Protein AF-A0A645D9B8-F1 (afdb_monomer_lite)

Structure (mmCIF, N/CA/C/O backbone):
data_AF-A0A645D9B8-F1
#
_entry.id   AF-A0A645D9B8-F1
#
loop_
_atom_site.group_PDB
_atom_site.id
_atom_site.type_symbol
_atom_site.label_atom_id
_atom_site.label_alt_id
_atom_site.label_comp_id
_atom_site.label_asym_id
_atom_site.label_entity_id
_atom_site.label_seq_id
_atom_site.pdbx_PDB_ins_code
_atom_site.Cartn_x
_atom_site.Cartn_y
_atom_site.Cartn_z
_atom_site.occupancy
_atom_site.B_iso_or_equiv
_atom_site.auth_seq_id
_atom_site.auth_comp_id
_atom_site.auth_asym_id
_atom_site.auth_atom_id
_atom_site.pdbx_PDB_model_num
ATOM 1 N N . MET A 1 1 ? -20.356 1.644 -2.525 1.00 54.97 1 MET A N 1
ATOM 2 C CA . MET A 1 1 ? -19.380 2.252 -1.591 1.00 54.97 1 MET A CA 1
ATOM 3 C C . MET A 1 1 ? -20.000 3.348 -0.722 1.00 54.97 1 MET A C 1
ATOM 5 O O . MET A 1 1 ? -19.979 3.196 0.490 1.00 54.97 1 MET A O 1
ATOM 9 N N . VAL A 1 2 ? -20.632 4.384 -1.300 1.00 62.00 2 VAL A N 1
ATOM 10 C CA . VAL A 1 2 ? -21.247 5.505 -0.543 1.00 62.00 2 VAL A CA 1
ATOM 11 C C . VAL A 1 2 ? -22.274 5.040 0.502 1.00 62.00 2 VAL A C 1
ATOM 13 O O . VAL A 1 2 ? -22.248 5.501 1.636 1.00 62.00 2 VAL A O 1
ATOM 16 N N . THR A 1 3 ? -23.130 4.073 0.164 1.00 77.12 3 THR A N 1
ATOM 17 C CA . THR A 1 3 ? -24.182 3.588 1.074 1.00 77.12 3 THR A CA 1
ATOM 18 C C . THR A 1 3 ? -23.634 2.905 2.330 1.00 77.12 3 THR A C 1
ATOM 20 O O . THR A 1 3 ? -24.161 3.116 3.416 1.00 77.12 3 THR A O 1
ATOM 23 N N . LEU A 1 4 ? -22.565 2.111 2.206 1.00 80.31 4 LEU A N 1
ATOM 24 C CA . LEU A 1 4 ? -21.996 1.382 3.342 1.00 80.31 4 LEU A CA 1
ATOM 25 C C . LEU A 1 4 ? -21.261 2.327 4.298 1.00 80.31 4 LEU A C 1
ATOM 27 O O . LEU A 1 4 ? -21.441 2.229 5.506 1.00 80.31 4 LEU A O 1
ATOM 31 N N . GLU A 1 5 ? -20.500 3.279 3.757 1.00 84.12 5 GLU A N 1
ATOM 32 C CA . GLU A 1 5 ? -19.835 4.319 4.548 1.00 84.12 5 GLU A CA 1
ATOM 33 C C . GLU A 1 5 ? -20.861 5.146 5.343 1.00 84.12 5 GLU A C 1
ATOM 35 O O . GLU A 1 5 ? -20.668 5.396 6.532 1.00 84.12 5 GLU A O 1
ATOM 40 N N . LEU A 1 6 ? -21.990 5.521 4.724 1.00 85.38 6 LEU A N 1
ATOM 41 C CA . LEU A 1 6 ? -23.074 6.240 5.404 1.00 85.38 6 LEU A CA 1
ATOM 42 C C . LEU A 1 6 ? -23.669 5.426 6.560 1.00 85.38 6 LEU A C 1
ATOM 44 O O . LEU A 1 6 ? -23.845 5.962 7.650 1.00 85.38 6 LEU A O 1
ATOM 48 N N . VAL A 1 7 ? -23.934 4.134 6.346 1.00 86.56 7 VAL A N 1
ATOM 49 C CA . VAL A 1 7 ? -24.495 3.246 7.378 1.00 86.56 7 VAL A CA 1
ATOM 50 C C . VAL A 1 7 ? -23.498 2.981 8.507 1.00 86.56 7 VAL A C 1
ATOM 52 O O . VAL A 1 7 ? -23.881 2.967 9.674 1.00 86.56 7 VAL A O 1
ATOM 55 N N . LEU A 1 8 ? -22.217 2.773 8.200 1.00 87.00 8 LEU A N 1
ATOM 56 C CA . LEU A 1 8 ? -21.195 2.577 9.231 1.00 87.00 8 LEU A CA 1
ATOM 57 C C . LEU A 1 8 ? -21.051 3.822 10.102 1.00 87.00 8 LEU A C 1
ATOM 59 O O . LEU A 1 8 ? -20.926 3.707 11.317 1.00 87.00 8 LEU A O 1
ATOM 63 N N . ASN A 1 9 ? -21.143 5.015 9.512 1.00 87.31 9 ASN A N 1
ATOM 64 C CA . ASN A 1 9 ? -21.010 6.265 10.250 1.00 87.31 9 ASN A CA 1
ATOM 65 C C . ASN A 1 9 ? -22.077 6.488 11.331 1.00 87.31 9 ASN A C 1
ATOM 67 O O . ASN A 1 9 ? -21.809 7.252 12.259 1.00 87.31 9 ASN A O 1
ATOM 71 N N . THR A 1 10 ? -23.226 5.805 11.267 1.00 88.69 10 THR A N 1
ATOM 72 C CA . THR A 1 10 ? -24.280 5.889 12.292 1.00 88.69 10 THR A CA 1
ATOM 73 C C . THR A 1 10 ? -24.116 4.885 13.435 1.00 88.69 10 THR A C 1
ATOM 75 O O . THR A 1 10 ? -24.905 4.914 14.377 1.00 88.69 10 THR A O 1
ATOM 78 N N . LYS A 1 11 ? -23.149 3.962 13.360 1.00 88.81 11 LYS A N 1
ATOM 79 C CA . LYS A 1 11 ? -22.948 2.910 14.366 1.00 88.81 11 LYS A CA 1
ATOM 80 C C . LYS A 1 11 ? -21.893 3.316 15.395 1.00 88.81 11 LYS A C 1
ATOM 82 O O . LYS A 1 11 ? -20.887 3.940 15.064 1.00 88.81 11 LYS A O 1
ATOM 87 N N . ALA A 1 12 ? -22.107 2.924 16.649 1.00 88.44 12 ALA A N 1
ATOM 88 C CA . ALA A 1 12 ? -21.066 2.983 17.670 1.00 88.44 12 ALA A CA 1
ATOM 89 C C . ALA A 1 12 ? -20.022 1.882 17.421 1.00 88.44 12 ALA A C 1
ATOM 91 O O . ALA A 1 12 ? -20.379 0.791 16.977 1.00 88.44 12 ALA A O 1
ATOM 92 N N . GLY A 1 13 ? -18.745 2.169 17.692 1.00 86.69 13 GLY A N 1
ATOM 93 C CA . GLY A 1 13 ? -17.647 1.218 17.460 1.00 86.69 13 GLY A CA 1
ATOM 94 C C . GLY A 1 13 ? -17.485 0.815 15.992 1.00 86.69 13 GLY A C 1
ATOM 95 O O . GLY A 1 13 ? -17.011 -0.280 15.697 1.00 86.69 13 GLY A O 1
ATOM 96 N N . LYS A 1 14 ? -17.917 1.680 15.069 1.00 92.81 14 LYS A N 1
ATOM 97 C CA . LYS A 1 14 ? -17.963 1.422 13.627 1.00 92.81 14 LYS A CA 1
ATOM 98 C C . LYS A 1 14 ? -16.622 1.008 13.037 1.00 92.81 14 LYS A C 1
ATOM 100 O O . LYS A 1 14 ? -16.627 0.270 12.060 1.00 92.81 14 LYS A O 1
ATOM 105 N N . GLU A 1 15 ? -15.514 1.440 13.625 1.00 91.19 15 GLU A N 1
ATOM 106 C CA . GLU A 1 15 ? -14.134 1.126 13.249 1.00 91.19 15 GLU A CA 1
ATOM 107 C C . GLU A 1 15 ? -13.799 -0.366 13.419 1.00 91.19 15 GLU A C 1
ATOM 109 O O . GLU A 1 15 ? -12.941 -0.879 12.713 1.00 91.19 15 GLU A O 1
ATOM 114 N N . TYR A 1 16 ? -14.506 -1.073 14.305 1.00 91.44 16 TYR A N 1
ATOM 115 C CA . TYR A 1 16 ? -14.300 -2.497 14.584 1.00 91.44 16 TYR A CA 1
ATOM 116 C C . TYR A 1 16 ? -15.285 -3.412 13.852 1.00 91.44 16 TYR A C 1
ATOM 118 O O . TYR A 1 16 ? -15.270 -4.622 14.061 1.00 91.44 16 TYR A O 1
ATOM 126 N N . THR A 1 17 ? -16.163 -2.863 13.008 1.00 91.88 17 THR A N 1
ATOM 127 C CA . THR A 1 17 ? -17.249 -3.637 12.387 1.00 91.88 17 THR A CA 1
ATOM 128 C C . THR A 1 17 ? -16.714 -4.799 11.557 1.00 91.88 17 THR A C 1
ATOM 130 O O . THR A 1 17 ? -17.215 -5.913 11.688 1.00 91.88 17 THR A O 1
ATOM 133 N N . LEU A 1 18 ? -15.706 -4.549 10.718 1.00 90.06 18 LEU A N 1
ATOM 134 C CA . LEU A 1 18 ? -15.107 -5.586 9.884 1.00 90.06 18 LEU A CA 1
ATOM 135 C C . LEU A 1 18 ? -14.348 -6.604 10.731 1.00 90.06 18 LEU A C 1
ATOM 137 O O . LEU A 1 18 ? -14.561 -7.793 10.546 1.00 90.06 18 LEU A O 1
ATOM 141 N N . LEU A 1 19 ? -13.531 -6.155 11.691 1.00 88.69 19 LEU A N 1
ATOM 142 C CA . LEU A 1 19 ? -12.806 -7.065 12.579 1.00 88.69 19 LEU A CA 1
ATOM 143 C C . LEU A 1 19 ? -13.772 -8.018 13.291 1.00 88.69 19 LEU A C 1
ATOM 145 O O . LEU A 1 19 ? -13.616 -9.225 13.179 1.00 88.69 19 LEU A O 1
ATOM 149 N N . ASN A 1 20 ? -14.814 -7.478 13.927 1.00 89.19 20 ASN A N 1
ATOM 150 C CA . ASN A 1 20 ? -15.814 -8.278 14.633 1.00 89.19 20 ASN A CA 1
ATOM 151 C C . ASN A 1 20 ? -16.533 -9.261 13.704 1.00 89.19 20 ASN A C 1
ATOM 153 O O . ASN A 1 20 ? -16.860 -10.361 14.128 1.00 89.19 20 ASN A O 1
ATOM 157 N N . TYR A 1 21 ? -16.793 -8.869 12.452 1.00 88.69 21 TYR A N 1
ATOM 158 C CA . TYR A 1 21 ? -17.393 -9.760 11.463 1.00 88.69 21 TYR A CA 1
ATOM 159 C C . TYR A 1 21 ? -16.452 -10.913 11.090 1.00 88.69 21 TYR A C 1
ATOM 161 O O . TYR A 1 21 ? -16.900 -12.054 11.031 1.00 88.69 21 TYR A O 1
ATOM 169 N N . LEU A 1 22 ? -15.171 -10.617 10.851 1.00 85.06 22 LEU A N 1
ATOM 170 C CA . LEU A 1 22 ? -14.159 -11.600 10.451 1.00 85.06 22 LEU A CA 1
ATOM 171 C C . LEU A 1 22 ? -13.797 -12.572 11.581 1.00 85.06 22 LEU A C 1
ATOM 173 O O . LEU A 1 22 ? -13.440 -13.712 11.306 1.00 85.06 22 LEU A O 1
ATOM 177 N N . THR A 1 23 ? -13.890 -12.134 12.838 1.00 83.50 23 THR A N 1
ATOM 178 C CA . THR A 1 23 ? -13.573 -12.953 14.018 1.00 83.50 23 THR A CA 1
ATOM 179 C C . THR A 1 23 ? -14.794 -13.624 14.648 1.00 83.50 23 THR A C 1
ATOM 181 O O . THR A 1 23 ? -14.658 -14.249 15.693 1.00 83.50 23 THR A O 1
ATOM 184 N N . ASP A 1 24 ? -15.993 -13.450 14.088 1.00 87.19 24 ASP A N 1
ATOM 185 C CA . ASP A 1 24 ? -17.186 -14.167 14.549 1.00 87.19 24 ASP A CA 1
ATOM 186 C C . ASP A 1 24 ? -17.078 -15.638 14.126 1.00 87.19 24 ASP A C 1
ATOM 188 O O . ASP A 1 24 ? -16.884 -15.930 12.943 1.00 87.19 24 ASP A O 1
ATOM 192 N N . ASP A 1 25 ? -17.249 -16.556 15.080 1.00 82.06 25 ASP A N 1
ATOM 193 C CA . ASP A 1 25 ? -17.180 -18.008 14.867 1.00 82.06 25 ASP A CA 1
ATOM 194 C C . ASP A 1 25 ? -18.075 -18.494 13.713 1.00 82.06 25 ASP A C 1
ATOM 196 O O . ASP A 1 25 ? -17.794 -19.510 13.091 1.00 82.06 25 ASP A O 1
ATOM 200 N N . LYS A 1 26 ? -19.157 -17.774 13.388 1.00 83.62 26 LYS A N 1
ATOM 201 C CA . LYS A 1 26 ? -20.062 -18.135 12.280 1.00 83.62 26 LYS A CA 1
ATOM 202 C C . LYS A 1 26 ? -19.527 -17.780 10.895 1.00 83.62 26 LYS A C 1
ATOM 204 O O . LYS A 1 26 ? -20.046 -18.289 9.905 1.00 83.62 26 LYS A O 1
ATOM 209 N N . ASN A 1 27 ? -18.567 -16.863 10.820 1.00 79.94 27 ASN A N 1
ATOM 210 C CA . ASN A 1 27 ? -18.009 -16.360 9.564 1.00 79.94 27 ASN A CA 1
ATOM 211 C C . ASN A 1 27 ? -16.564 -16.820 9.356 1.00 79.94 27 ASN A C 1
ATOM 213 O O . ASN A 1 27 ? -16.091 -16.808 8.219 1.00 79.94 27 ASN A O 1
ATOM 217 N N . ILE A 1 28 ? -15.871 -17.206 10.433 1.00 76.12 28 ILE A N 1
ATOM 218 C CA . ILE A 1 28 ? -14.454 -17.571 10.396 1.00 76.12 28 ILE A CA 1
ATOM 219 C C . ILE A 1 28 ? -14.184 -18.783 9.499 1.00 76.12 28 ILE A C 1
ATOM 221 O O . ILE A 1 28 ? -13.152 -18.815 8.832 1.00 76.12 28 ILE A O 1
ATOM 225 N N . ASP A 1 29 ? -15.146 -19.707 9.396 1.00 76.69 29 ASP A N 1
ATOM 226 C CA . ASP A 1 29 ? -15.058 -20.901 8.549 1.00 76.69 29 ASP A CA 1
ATOM 227 C C . ASP A 1 29 ? -14.749 -20.538 7.088 1.00 76.69 29 ASP A C 1
ATOM 229 O O . ASP A 1 29 ? -13.863 -21.132 6.484 1.00 76.69 29 ASP A O 1
ATOM 233 N N . VAL A 1 30 ? -15.387 -19.492 6.545 1.00 78.31 30 VAL A N 1
ATOM 234 C CA . VAL A 1 30 ? -15.161 -19.050 5.156 1.00 78.31 30 VAL A CA 1
ATOM 235 C C . VAL A 1 30 ? -13.758 -18.476 4.966 1.00 78.31 30 VAL A C 1
ATOM 237 O O . VAL A 1 30 ? -13.136 -18.697 3.934 1.00 78.31 30 VAL A O 1
ATOM 240 N N . PHE A 1 31 ? -13.246 -17.722 5.941 1.00 77.38 31 PHE A N 1
ATOM 241 C CA . PHE A 1 31 ? -11.923 -17.100 5.823 1.00 77.38 31 PHE A CA 1
ATOM 242 C C . PHE A 1 31 ? -10.789 -18.088 6.081 1.00 77.38 31 PHE A C 1
ATOM 244 O O . PHE A 1 31 ? -9.705 -17.904 5.540 1.00 77.38 31 PHE A O 1
ATOM 251 N N . SER A 1 32 ? -11.050 -19.151 6.844 1.00 81.25 32 SER A N 1
ATOM 252 C CA . SER A 1 32 ? -10.079 -20.219 7.087 1.00 81.25 32 SER A CA 1
ATOM 253 C C . SER A 1 32 ? -9.723 -21.038 5.839 1.00 81.25 32 SER A C 1
ATOM 255 O O . SER A 1 32 ? -8.724 -21.750 5.855 1.00 81.25 32 SER A O 1
ATOM 257 N N . GLU A 1 33 ? -10.494 -20.912 4.751 1.00 85.88 33 GLU A N 1
ATOM 258 C CA . GLU A 1 33 ? -10.195 -21.543 3.457 1.00 85.88 33 GLU A CA 1
ATOM 259 C C . GLU A 1 33 ? -9.133 -20.792 2.633 1.00 85.88 33 GLU A C 1
ATOM 261 O O . GLU A 1 33 ? -8.674 -21.315 1.618 1.00 85.88 33 GLU A O 1
ATOM 266 N N . TYR A 1 34 ? -8.759 -19.569 3.026 1.00 87.38 34 TYR A N 1
ATOM 267 C CA . TYR A 1 34 ? -7.831 -18.723 2.274 1.00 87.38 34 TYR A CA 1
ATOM 268 C C . TYR A 1 34 ? -6.511 -18.546 3.022 1.00 87.38 34 TYR A C 1
ATOM 270 O O . TYR A 1 34 ? -6.497 -18.128 4.177 1.00 87.38 34 TYR A O 1
ATOM 278 N N . ASP A 1 35 ? -5.396 -18.744 2.319 1.00 84.44 35 ASP A N 1
ATOM 279 C CA . ASP A 1 35 ? -4.059 -18.461 2.859 1.00 84.44 35 ASP A CA 1
ATOM 280 C C . ASP A 1 35 ? -3.778 -16.951 2.941 1.00 84.44 35 ASP A C 1
ATOM 282 O O . ASP A 1 35 ? -3.058 -16.476 3.819 1.00 84.44 35 ASP A O 1
ATOM 286 N N . LEU A 1 36 ? -4.362 -16.175 2.018 1.00 86.75 36 LEU A N 1
ATOM 287 C CA . LEU A 1 36 ? -4.146 -14.737 1.902 1.00 86.75 36 LEU A CA 1
ATOM 288 C C . LEU A 1 36 ? -5.436 -14.009 1.516 1.00 86.75 36 LEU A C 1
ATOM 290 O O . LEU A 1 36 ? -6.107 -14.362 0.546 1.00 86.75 36 LEU A O 1
ATOM 294 N N . VAL A 1 37 ? -5.725 -12.916 2.224 1.00 87.81 37 VAL A N 1
ATOM 295 C CA . VAL A 1 37 ? -6.798 -11.975 1.884 1.00 87.81 37 VAL A CA 1
ATOM 296 C C . VAL A 1 37 ? -6.185 -10.608 1.596 1.00 87.81 37 VAL A C 1
ATOM 298 O O . VAL A 1 37 ? -5.565 -10.000 2.466 1.00 87.81 37 VAL A O 1
ATOM 301 N N . LEU A 1 38 ? -6.372 -10.110 0.371 1.00 90.50 38 LEU A N 1
ATOM 302 C CA . LEU A 1 38 ? -5.874 -8.804 -0.058 1.00 90.50 38 LEU A CA 1
ATOM 303 C C . LEU A 1 38 ? -7.011 -7.780 -0.111 1.00 90.50 38 LEU A C 1
ATOM 305 O O . LEU A 1 38 ? -8.025 -7.997 -0.775 1.00 90.50 38 LEU A O 1
ATOM 309 N N . PHE A 1 39 ? -6.800 -6.625 0.518 1.00 92.25 39 PHE A N 1
ATOM 310 C CA . PHE A 1 39 ? -7.687 -5.473 0.394 1.00 92.25 39 PHE A CA 1
ATOM 311 C C . PHE A 1 39 ? -7.018 -4.370 -0.431 1.00 92.25 39 PHE A C 1
ATOM 313 O O . PHE A 1 39 ? -6.029 -3.781 0.003 1.00 92.25 39 PHE A O 1
ATOM 320 N N . ASP A 1 40 ? -7.582 -4.061 -1.602 1.00 92.12 40 ASP A N 1
ATOM 321 C CA . ASP A 1 40 ? -7.208 -2.878 -2.383 1.00 92.12 40 ASP A CA 1
ATOM 322 C C . ASP A 1 40 ? -8.032 -1.670 -1.921 1.00 92.12 40 ASP A C 1
ATOM 324 O O . ASP A 1 40 ? -9.267 -1.684 -1.952 1.00 92.12 40 ASP A O 1
ATOM 328 N N . LEU A 1 41 ? -7.345 -0.634 -1.442 1.00 90.19 41 LEU A N 1
ATOM 329 C CA . LEU A 1 41 ? -7.965 0.525 -0.811 1.00 90.19 41 LEU A CA 1
ATOM 330 C C . LEU A 1 41 ? -7.860 1.760 -1.695 1.00 90.19 41 LEU A C 1
ATOM 332 O O . LEU A 1 41 ? -6.801 2.121 -2.208 1.00 90.19 41 LEU A O 1
ATOM 336 N N . ASN A 1 42 ? -8.965 2.498 -1.784 1.00 86.56 42 ASN A N 1
ATOM 337 C CA . ASN A 1 42 ? -8.948 3.822 -2.387 1.00 86.56 42 ASN A CA 1
ATOM 338 C C . ASN A 1 42 ? -8.100 4.792 -1.532 1.00 86.56 42 ASN A C 1
ATOM 340 O O . ASN A 1 42 ? -8.008 4.626 -0.314 1.00 86.56 42 ASN A O 1
ATOM 344 N N . PRO A 1 43 ? -7.525 5.857 -2.121 1.00 81.81 43 PRO A N 1
ATOM 345 C CA . PRO A 1 43 ? -6.619 6.774 -1.424 1.00 81.81 43 PRO A CA 1
ATOM 346 C C . PRO A 1 43 ? -7.378 7.775 -0.533 1.00 81.81 43 PRO A C 1
ATOM 348 O O . PRO A 1 43 ? -7.352 8.985 -0.759 1.00 81.81 43 PRO A O 1
ATOM 351 N N . ALA A 1 44 ? -8.089 7.273 0.473 1.00 82.81 44 ALA A N 1
ATOM 352 C CA . ALA A 1 44 ? -8.829 8.060 1.450 1.00 82.81 44 ALA A CA 1
ATOM 353 C C . ALA A 1 44 ? -8.619 7.511 2.864 1.00 82.81 44 ALA A C 1
ATOM 355 O O . ALA A 1 44 ? -8.342 6.330 3.057 1.00 82.81 44 ALA A O 1
ATOM 356 N N . ILE A 1 45 ? -8.800 8.368 3.864 1.00 81.31 45 ILE A N 1
ATOM 357 C CA . ILE A 1 45 ? -8.941 7.932 5.253 1.00 81.31 45 ILE A CA 1
ATOM 358 C C . ILE A 1 45 ? -10.427 8.037 5.587 1.00 81.31 45 ILE A C 1
ATOM 360 O O . ILE A 1 45 ? -10.942 9.121 5.851 1.00 81.31 45 ILE A O 1
ATOM 364 N N . SER A 1 46 ? -11.118 6.907 5.469 1.00 88.00 46 SER A N 1
ATOM 365 C CA . SER A 1 46 ? -12.550 6.740 5.729 1.00 88.00 46 SER A CA 1
ATOM 366 C C . SER A 1 46 ? -12.772 5.742 6.865 1.00 88.00 46 S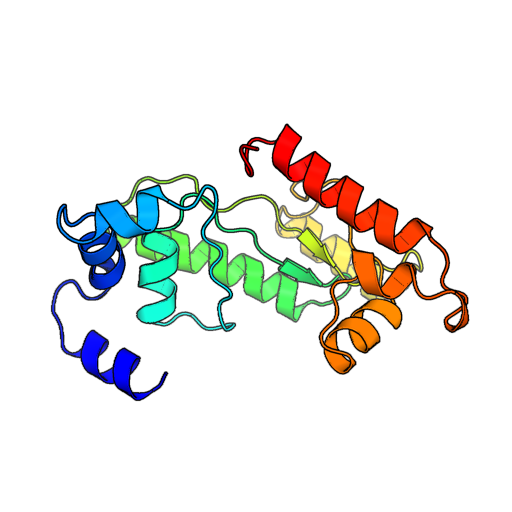ER A C 1
ATOM 368 O O . SER A 1 46 ? -11.833 5.066 7.302 1.00 88.00 46 SER A O 1
ATOM 370 N N . VAL A 1 47 ? -14.014 5.615 7.340 1.00 89.38 47 VAL A N 1
ATOM 371 C CA . VAL A 1 47 ? -14.357 4.571 8.315 1.00 89.38 47 VAL A CA 1
ATOM 372 C C . VAL A 1 47 ? -14.145 3.191 7.699 1.00 89.38 47 VAL A C 1
ATOM 374 O O . VAL A 1 47 ? -13.608 2.317 8.376 1.00 89.38 47 VAL A O 1
ATOM 377 N N . LEU A 1 48 ? -14.488 2.995 6.421 1.00 89.62 48 LEU A N 1
ATOM 378 C CA . LEU A 1 48 ? -14.213 1.739 5.718 1.00 89.62 48 LEU A CA 1
ATOM 379 C C . LEU A 1 48 ? -12.722 1.395 5.684 1.00 89.62 48 LEU A C 1
ATOM 381 O O . LEU A 1 48 ? -12.349 0.289 6.065 1.00 89.62 48 LEU A O 1
ATOM 385 N N . ASN A 1 49 ? -11.860 2.340 5.309 1.00 91.31 49 ASN A N 1
ATOM 386 C CA . ASN A 1 49 ? -10.423 2.065 5.244 1.00 91.31 49 ASN A CA 1
ATOM 387 C C . ASN A 1 49 ? -9.845 1.846 6.645 1.00 91.31 49 ASN A C 1
ATOM 389 O O . ASN A 1 49 ? -8.999 0.981 6.824 1.00 91.31 49 ASN A O 1
ATOM 393 N N . THR A 1 50 ? -10.363 2.553 7.655 1.00 91.81 50 THR A N 1
ATOM 394 C CA . THR A 1 50 ? -9.994 2.335 9.062 1.00 91.81 50 THR A CA 1
ATOM 395 C C . THR A 1 50 ? -10.353 0.926 9.532 1.00 91.81 50 THR A C 1
ATOM 397 O O . THR A 1 50 ? -9.532 0.283 10.177 1.00 91.81 50 THR A O 1
ATOM 400 N N . ASN A 1 51 ? -11.538 0.421 9.166 1.00 92.75 51 ASN A N 1
ATOM 401 C CA . ASN A 1 51 ? -11.937 -0.961 9.450 1.00 92.75 51 ASN A CA 1
ATOM 402 C C . ASN A 1 51 ? -10.943 -1.965 8.860 1.00 92.75 51 ASN A C 1
ATOM 404 O O . ASN A 1 51 ? -10.539 -2.899 9.549 1.00 92.75 51 ASN A O 1
ATOM 408 N N . VAL A 1 52 ? -10.538 -1.750 7.604 1.00 93.44 52 VAL A N 1
ATOM 409 C CA . VAL A 1 52 ? -9.562 -2.612 6.929 1.00 93.44 52 VAL A CA 1
ATOM 410 C C . VAL A 1 52 ? -8.190 -2.522 7.598 1.00 93.44 52 VAL A C 1
ATOM 412 O O . VAL A 1 52 ? -7.605 -3.549 7.920 1.00 93.44 52 VAL A O 1
ATOM 415 N N . PHE A 1 53 ? -7.691 -1.319 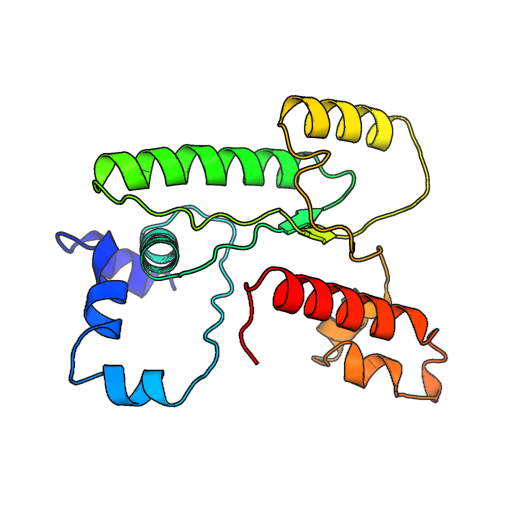7.893 1.00 93.00 53 PHE A N 1
ATOM 416 C CA . PHE A 1 53 ? -6.398 -1.163 8.568 1.00 93.00 53 PHE A CA 1
ATOM 417 C C . PHE A 1 53 ? -6.355 -1.890 9.919 1.00 93.00 53 PHE A C 1
ATOM 419 O O . PHE A 1 53 ? -5.368 -2.548 10.232 1.00 93.00 53 PHE A O 1
ATOM 426 N N . ILE A 1 54 ? -7.442 -1.831 10.693 1.00 92.12 54 ILE A N 1
ATOM 427 C CA . ILE A 1 54 ? -7.527 -2.491 12.000 1.00 92.12 54 ILE A CA 1
ATOM 428 C C . ILE A 1 54 ? -7.491 -4.020 11.870 1.00 92.12 54 ILE A C 1
ATOM 430 O O . ILE A 1 54 ? -6.848 -4.676 12.698 1.00 92.12 54 ILE A O 1
ATOM 434 N N . CYS A 1 55 ? -8.152 -4.602 10.862 1.00 90.12 55 CYS A N 1
ATOM 435 C CA . CYS A 1 55 ? -8.195 -6.057 10.704 1.00 90.12 55 CYS A CA 1
ATOM 436 C C . CYS A 1 55 ? -6.953 -6.646 10.024 1.00 90.12 55 CYS A C 1
ATOM 438 O O . CYS A 1 55 ? -6.595 -7.778 10.332 1.00 90.12 55 CYS A O 1
ATOM 440 N N . CYS A 1 56 ? -6.277 -5.904 9.144 1.00 91.12 56 CYS A N 1
ATOM 441 C CA . CYS A 1 56 ? -5.106 -6.413 8.431 1.00 91.12 56 CYS A CA 1
ATOM 442 C C . CYS A 1 56 ? -3.934 -6.721 9.371 1.00 91.12 56 CYS A C 1
ATOM 444 O O . CYS A 1 56 ? -3.682 -6.004 10.342 1.00 91.12 56 CYS A O 1
ATOM 446 N N . THR A 1 57 ? -3.187 -7.777 9.063 1.00 90.12 57 THR A N 1
ATOM 447 C CA . THR A 1 57 ? -1.892 -8.076 9.691 1.00 90.12 57 THR A CA 1
ATOM 448 C C . THR A 1 57 ? -0.796 -7.160 9.155 1.00 90.12 57 THR A C 1
ATOM 450 O O . THR A 1 57 ? 0.050 -6.692 9.913 1.00 90.12 57 THR A O 1
ATOM 453 N N . ASP A 1 58 ? -0.871 -6.857 7.859 1.00 91.38 58 ASP A N 1
ATOM 454 C CA . ASP A 1 58 ? 0.146 -6.144 7.105 1.00 91.38 58 ASP A CA 1
ATOM 455 C C . ASP A 1 58 ? -0.505 -5.079 6.219 1.00 91.38 58 ASP A C 1
A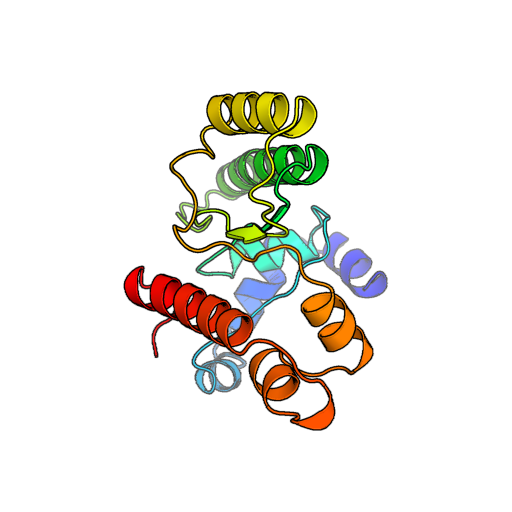TOM 457 O O . ASP A 1 58 ? -1.493 -5.318 5.523 1.00 91.38 58 ASP A O 1
ATOM 461 N N . ILE A 1 59 ? 0.066 -3.881 6.236 1.00 92.31 59 ILE A N 1
ATOM 462 C CA . ILE A 1 59 ? -0.304 -2.742 5.403 1.00 92.31 59 ILE A CA 1
ATOM 463 C C . ILE A 1 59 ? 0.933 -2.401 4.585 1.00 92.31 59 ILE A C 1
ATOM 465 O O . ILE A 1 59 ? 1.929 -1.935 5.138 1.00 92.31 59 ILE A O 1
ATOM 469 N N . ILE A 1 60 ? 0.866 -2.620 3.272 1.00 91.25 60 ILE A N 1
ATOM 470 C CA . ILE A 1 60 ? 1.973 -2.383 2.340 1.00 91.25 60 ILE A CA 1
ATOM 471 C C . ILE A 1 60 ? 1.743 -1.048 1.616 1.00 91.25 60 ILE A C 1
ATOM 473 O O . ILE A 1 60 ? 0.869 -0.955 0.750 1.00 91.25 60 ILE A O 1
ATOM 477 N N . PRO A 1 61 ? 2.494 0.017 1.941 1.00 92.12 61 PRO A N 1
ATOM 478 C CA . PRO A 1 61 ? 2.324 1.309 1.294 1.00 92.12 61 PRO A CA 1
ATOM 479 C C . PRO A 1 61 ? 2.971 1.324 -0.092 1.00 92.12 61 PRO A C 1
ATOM 481 O O . PRO A 1 61 ? 4.083 0.838 -0.283 1.00 92.12 61 PRO A O 1
ATOM 484 N N . ILE A 1 62 ? 2.320 1.970 -1.057 1.00 91.94 62 ILE A N 1
ATOM 485 C CA . ILE A 1 62 ? 2.854 2.131 -2.414 1.00 91.94 62 ILE A CA 1
ATOM 486 C C . ILE A 1 62 ? 3.315 3.575 -2.621 1.00 91.94 62 ILE A C 1
ATOM 488 O O . ILE A 1 62 ? 2.545 4.521 -2.433 1.00 91.94 62 ILE A O 1
ATOM 492 N N . VAL A 1 63 ? 4.568 3.762 -3.041 1.00 93.19 63 VAL A N 1
ATOM 493 C CA . VAL A 1 63 ? 5.149 5.087 -3.295 1.00 93.19 63 VAL A CA 1
ATOM 494 C C . VAL A 1 63 ? 5.705 5.157 -4.714 1.00 93.19 63 VAL A C 1
ATOM 496 O O . VAL A 1 63 ? 6.654 4.467 -5.071 1.00 93.19 63 VAL A O 1
ATOM 499 N N . ASN A 1 64 ? 5.158 6.064 -5.524 1.00 93.50 64 ASN A N 1
ATOM 500 C CA . ASN A 1 64 ? 5.682 6.316 -6.863 1.00 93.50 64 ASN A CA 1
ATOM 501 C C . ASN A 1 64 ? 7.012 7.087 -6.781 1.00 93.50 64 ASN A C 1
ATOM 503 O O . ASN A 1 64 ? 7.091 8.162 -6.172 1.00 93.50 64 ASN A O 1
ATOM 507 N N . TYR A 1 65 ? 8.034 6.580 -7.463 1.00 92.56 65 TYR A N 1
ATOM 508 C CA . TYR A 1 65 ? 9.332 7.227 -7.604 1.00 92.56 65 TYR A CA 1
ATOM 509 C C . TYR A 1 65 ? 9.194 8.600 -8.276 1.00 92.56 65 TYR A C 1
ATOM 511 O O . TYR A 1 65 ? 8.450 8.777 -9.245 1.00 92.56 65 TYR A O 1
ATOM 519 N N . GLY A 1 66 ? 9.882 9.610 -7.737 1.00 91.25 66 GLY A N 1
ATOM 520 C CA . GLY A 1 66 ? 9.829 10.974 -8.269 1.00 91.25 66 GLY A CA 1
ATOM 521 C C . GLY A 1 66 ? 8.477 11.684 -8.107 1.00 91.25 66 GLY A C 1
ATOM 522 O O . GLY A 1 66 ? 8.238 12.707 -8.758 1.00 91.25 66 GLY A O 1
ATOM 523 N N . CYS A 1 67 ? 7.572 11.161 -7.276 1.00 92.25 67 CYS A N 1
ATOM 524 C CA . CYS A 1 67 ? 6.253 11.734 -7.037 1.00 92.25 67 CYS A CA 1
ATOM 525 C C . CYS A 1 67 ? 6.111 12.217 -5.584 1.00 92.25 67 CYS A C 1
ATOM 527 O O . CYS A 1 67 ? 6.109 11.434 -4.635 1.00 92.25 67 CYS A O 1
ATOM 529 N N . TYR A 1 68 ? 5.983 13.534 -5.396 1.00 91.50 68 TYR A N 1
ATOM 530 C CA . TYR A 1 68 ? 5.848 14.134 -4.061 1.00 91.50 68 TYR A CA 1
ATOM 531 C C . TYR A 1 68 ? 4.497 13.854 -3.400 1.00 91.50 68 TYR A C 1
ATOM 533 O O . TYR A 1 68 ? 4.411 13.820 -2.171 1.00 91.50 68 TYR A O 1
ATOM 541 N N . SER A 1 69 ? 3.435 13.662 -4.185 1.00 91.06 69 SER A N 1
ATOM 542 C CA . SER A 1 69 ? 2.099 13.417 -3.638 1.00 91.06 69 SER A CA 1
ATOM 543 C C . SER A 1 69 ? 2.014 12.049 -2.968 1.00 91.06 69 SER A C 1
ATOM 545 O O . SER A 1 69 ? 1.523 11.971 -1.847 1.00 91.06 69 SER A O 1
ATOM 547 N N . THR A 1 70 ? 2.568 10.994 -3.574 1.00 92.38 70 THR A N 1
ATOM 548 C CA . THR A 1 70 ? 2.628 9.661 -2.947 1.00 92.38 70 THR A CA 1
ATOM 549 C C . THR A 1 70 ? 3.546 9.649 -1.729 1.00 92.38 70 THR A C 1
ATOM 551 O O . THR A 1 70 ? 3.235 9.016 -0.727 1.00 92.38 70 THR A O 1
ATOM 554 N N . LEU A 1 71 ? 4.632 10.428 -1.766 1.00 91.00 71 LEU A N 1
ATOM 555 C CA . LEU A 1 71 ? 5.519 10.619 -0.620 1.00 91.00 71 LEU A CA 1
ATOM 556 C C . LEU A 1 71 ? 4.800 11.288 0.564 1.00 91.00 71 LEU A C 1
ATOM 558 O O . LEU A 1 71 ? 4.944 10.891 1.722 1.00 91.00 71 LEU A O 1
ATOM 562 N N . THR A 1 72 ? 4.006 12.318 0.276 1.00 90.75 72 THR A N 1
ATOM 563 C CA . THR A 1 72 ? 3.188 13.014 1.275 1.00 90.75 72 THR A CA 1
ATOM 564 C C . THR A 1 72 ? 2.076 12.108 1.794 1.00 90.75 72 THR A C 1
ATOM 566 O O . THR A 1 72 ? 1.872 12.046 3.004 1.00 90.75 72 THR A O 1
ATOM 569 N N . GLY A 1 73 ? 1.425 11.358 0.901 1.00 91.12 73 GLY A N 1
ATOM 570 C CA . GLY A 1 73 ? 0.392 10.379 1.232 1.00 91.12 73 GLY A CA 1
ATOM 571 C C . GLY A 1 73 ? 0.888 9.306 2.197 1.00 91.12 73 GLY A C 1
ATOM 572 O O . GLY A 1 73 ? 0.227 9.057 3.198 1.00 91.12 73 GLY A O 1
ATOM 573 N N . TYR A 1 74 ? 2.086 8.757 1.976 1.00 91.50 74 TYR A N 1
ATOM 574 C CA . TYR A 1 74 ? 2.703 7.806 2.906 1.00 91.50 74 TYR A CA 1
ATOM 575 C C . TYR A 1 74 ? 2.884 8.393 4.315 1.00 91.50 74 TYR A C 1
ATOM 577 O O . TYR A 1 74 ? 2.485 7.782 5.301 1.00 91.50 74 TYR A O 1
ATOM 585 N N . ASN A 1 75 ? 3.419 9.612 4.431 1.00 90.69 75 ASN A N 1
ATOM 586 C CA . ASN A 1 75 ? 3.581 10.241 5.749 1.00 90.69 75 ASN A CA 1
ATOM 587 C C . ASN A 1 75 ? 2.243 10.527 6.429 1.00 90.69 75 ASN A C 1
ATOM 589 O O . ASN A 1 75 ? 2.136 10.412 7.648 1.00 90.69 75 ASN A O 1
ATOM 593 N N . LEU A 1 76 ? 1.241 10.930 5.645 1.00 91.50 76 LEU A N 1
ATOM 594 C CA . LEU A 1 76 ? -0.103 11.150 6.155 1.00 91.50 76 LEU A CA 1
ATOM 595 C C . LEU A 1 76 ? -0.701 9.840 6.675 1.00 91.50 76 LEU A C 1
ATOM 597 O O . LEU A 1 76 ? -1.229 9.839 7.780 1.00 91.50 76 LEU A O 1
ATOM 601 N N . LEU A 1 77 ? -0.548 8.733 5.941 1.00 91.69 77 LEU A N 1
ATOM 602 C CA . LEU A 1 77 ? -0.960 7.401 6.386 1.00 91.69 77 LEU A CA 1
ATOM 603 C C . LEU A 1 77 ? -0.295 7.038 7.718 1.00 91.69 77 LEU A C 1
ATOM 605 O O . LEU A 1 77 ? -1.001 6.769 8.685 1.00 91.69 77 LEU A O 1
ATOM 609 N N . VAL A 1 78 ? 1.040 7.092 7.793 1.00 91.75 78 VAL A N 1
ATOM 610 C CA . VAL A 1 78 ? 1.797 6.738 9.008 1.00 91.75 78 VAL A CA 1
ATOM 611 C C . VAL A 1 78 ? 1.339 7.574 10.201 1.00 91.75 78 VAL A C 1
ATOM 613 O O . VAL A 1 78 ? 1.057 7.033 11.270 1.00 91.75 78 VAL A O 1
ATOM 616 N N . LYS A 1 79 ? 1.218 8.893 10.021 1.00 92.75 79 LYS A N 1
ATOM 617 C CA . LYS A 1 79 ? 0.803 9.802 11.091 1.00 92.75 79 LYS A CA 1
ATOM 618 C C . LYS A 1 79 ? -0.641 9.548 11.518 1.00 92.75 79 LYS A C 1
ATOM 620 O O . LYS A 1 79 ? -0.894 9.292 12.691 1.00 92.75 79 LYS A O 1
ATOM 625 N N . THR A 1 80 ? -1.584 9.613 10.582 1.00 92.69 80 THR A N 1
ATOM 626 C CA . THR A 1 80 ? -3.012 9.520 10.898 1.00 92.69 80 THR A CA 1
ATOM 627 C C . THR A 1 80 ? -3.376 8.143 11.432 1.00 92.69 80 THR A C 1
ATOM 629 O O . THR A 1 80 ? -4.129 8.054 12.397 1.00 92.69 80 THR A O 1
ATOM 632 N N . TYR A 1 81 ? -2.812 7.070 10.876 1.00 93.00 81 TYR A N 1
ATOM 633 C CA . TYR A 1 81 ? -3.064 5.736 11.402 1.00 93.00 81 TYR A CA 1
ATOM 634 C C . TYR A 1 81 ? -2.413 5.521 12.775 1.00 93.00 81 TYR A C 1
ATOM 636 O O . TYR A 1 81 ? -3.025 4.903 13.641 1.00 93.00 81 TYR A O 1
ATOM 644 N N . SER A 1 82 ? -1.236 6.103 13.042 1.00 93.31 82 SER A N 1
ATOM 645 C CA . SER A 1 82 ? -0.666 6.118 14.400 1.00 93.31 82 SER A CA 1
ATOM 646 C C . SER A 1 82 ? -1.594 6.814 15.402 1.00 93.31 82 SER A C 1
ATOM 648 O O . SER A 1 82 ? -1.807 6.300 16.501 1.00 93.31 82 SER A O 1
ATOM 650 N N . ASP A 1 83 ? -2.191 7.946 15.024 1.00 94.31 83 ASP A N 1
ATOM 651 C CA . ASP A 1 83 ? -3.144 8.667 15.874 1.00 94.31 83 ASP A CA 1
ATOM 652 C C . ASP A 1 83 ? -4.432 7.853 16.106 1.00 94.31 83 ASP A C 1
ATOM 654 O O . ASP A 1 83 ? -4.915 7.781 17.238 1.00 94.31 83 ASP A O 1
ATOM 658 N N . ILE A 1 84 ? -4.943 7.165 15.075 1.00 93.12 84 ILE A N 1
ATOM 659 C CA . ILE A 1 84 ? -6.082 6.237 15.187 1.00 93.12 84 ILE A CA 1
ATOM 660 C C . ILE A 1 84 ? -5.748 5.079 16.135 1.00 93.12 84 ILE A C 1
ATOM 662 O O . ILE A 1 84 ? -6.512 4.821 17.065 1.00 93.12 84 ILE A O 1
ATOM 666 N N . LYS A 1 85 ? -4.595 4.419 15.960 1.00 93.69 85 LYS A N 1
ATOM 667 C CA . LYS A 1 85 ? -4.148 3.324 16.836 1.00 93.69 85 LYS A CA 1
ATOM 668 C C . LYS A 1 85 ? -4.069 3.768 18.294 1.00 93.69 85 LYS A C 1
ATOM 670 O O . LYS A 1 85 ? -4.596 3.082 19.166 1.00 93.69 85 LYS A O 1
ATOM 675 N N . LYS A 1 86 ? -3.513 4.955 18.566 1.00 95.00 86 LYS A N 1
ATOM 676 C CA . LYS A 1 86 ? -3.478 5.535 19.921 1.00 95.00 86 LYS A CA 1
ATOM 677 C C . LYS A 1 86 ? -4.876 5.775 20.487 1.00 95.00 86 LYS A C 1
ATOM 679 O O . LYS A 1 86 ? -5.134 5.403 21.630 1.00 95.00 86 LYS A O 1
ATOM 684 N N . ALA A 1 87 ? -5.772 6.378 19.706 1.00 93.00 87 ALA A N 1
ATOM 685 C CA . ALA A 1 87 ? -7.140 6.665 20.138 1.00 93.00 87 ALA A CA 1
ATOM 686 C C . ALA A 1 87 ? -7.922 5.383 20.464 1.00 93.00 87 ALA A C 1
ATOM 688 O O . ALA A 1 87 ? -8.668 5.335 21.441 1.00 93.00 87 ALA A O 1
ATOM 689 N N . LEU A 1 88 ? -7.702 4.337 19.669 1.00 91.50 88 LEU A N 1
ATOM 690 C CA . LEU A 1 88 ? -8.349 3.037 19.801 1.00 91.50 88 LEU A CA 1
ATOM 691 C C . LEU A 1 88 ? -7.615 2.075 20.746 1.00 91.50 88 LEU A C 1
ATOM 693 O O . LEU A 1 88 ? -8.139 1.001 21.026 1.00 91.50 88 LEU A O 1
ATOM 697 N N . ARG A 1 89 ? -6.446 2.470 21.274 1.00 92.75 89 ARG A N 1
ATOM 698 C CA . ARG A 1 89 ? -5.562 1.650 22.124 1.00 92.75 89 ARG A CA 1
ATOM 699 C C . ARG A 1 89 ? -5.135 0.338 21.459 1.00 92.75 89 ARG A C 1
ATOM 701 O O . ARG A 1 89 ? -5.055 -0.700 22.107 1.00 92.75 89 ARG A O 1
ATOM 708 N N . ILE A 1 90 ? -4.862 0.409 20.163 1.00 92.06 90 ILE A N 1
ATOM 709 C CA . ILE A 1 90 ? -4.360 -0.699 19.358 1.00 92.06 90 ILE A CA 1
ATOM 710 C C . ILE A 1 90 ? -2.836 -0.624 19.348 1.00 92.06 90 ILE A C 1
ATOM 712 O O . ILE A 1 90 ? -2.268 0.377 18.908 1.00 92.06 90 ILE A O 1
ATOM 716 N N . ASP A 1 91 ? -2.189 -1.692 19.799 1.00 90.44 91 ASP A N 1
ATOM 717 C CA . ASP A 1 91 ? -0.738 -1.853 19.735 1.00 90.44 91 ASP A CA 1
ATOM 718 C C . ASP A 1 91 ? -0.397 -2.920 18.690 1.00 90.44 91 ASP A C 1
ATOM 720 O O . ASP A 1 91 ? -0.438 -4.120 18.956 1.00 90.44 91 ASP A O 1
ATOM 724 N N . LYS A 1 92 ? -0.180 -2.467 17.452 1.00 89.56 92 LYS A N 1
ATOM 725 C CA . LYS A 1 92 ? 0.165 -3.309 16.301 1.00 89.56 92 LYS A CA 1
ATOM 726 C C . LYS A 1 92 ? 1.292 -2.652 15.527 1.00 89.56 92 LYS A C 1
ATOM 728 O O . LYS A 1 92 ? 1.237 -1.445 15.276 1.00 89.56 92 LYS A O 1
ATOM 733 N N . ASP A 1 93 ? 2.262 -3.450 15.110 1.00 89.50 93 ASP A N 1
ATOM 734 C CA . ASP A 1 93 ? 3.259 -3.052 14.122 1.00 89.50 93 ASP A CA 1
ATOM 735 C C . ASP A 1 93 ? 2.913 -3.695 12.778 1.00 89.50 93 ASP A C 1
ATOM 737 O O . ASP A 1 93 ? 3.265 -4.840 12.500 1.00 89.50 93 ASP A O 1
ATOM 741 N N . ASP A 1 94 ? 2.112 -2.973 12.002 1.00 92.31 94 ASP A N 1
ATOM 742 C CA . ASP A 1 94 ? 1.391 -3.449 10.822 1.00 92.31 94 ASP A CA 1
ATOM 743 C C . ASP A 1 94 ? 1.702 -2.639 9.555 1.00 92.31 94 ASP A C 1
ATOM 745 O O . ASP A 1 94 ? 1.437 -3.114 8.457 1.00 92.31 94 ASP A O 1
ATOM 749 N N . ILE A 1 95 ? 2.303 -1.447 9.655 1.00 91.38 95 ILE A N 1
ATOM 750 C CA . ILE A 1 95 ? 2.787 -0.722 8.469 1.00 91.38 95 ILE A CA 1
ATOM 751 C C . ILE A 1 95 ? 4.144 -1.293 8.062 1.00 91.38 95 ILE A C 1
ATOM 753 O O . ILE A 1 95 ? 5.133 -1.142 8.776 1.00 91.38 95 ILE A O 1
ATOM 757 N N . ARG A 1 96 ? 4.203 -1.895 6.875 1.00 91.12 96 ARG A N 1
ATOM 758 C CA . ARG A 1 96 ? 5.429 -2.446 6.292 1.00 91.12 96 AR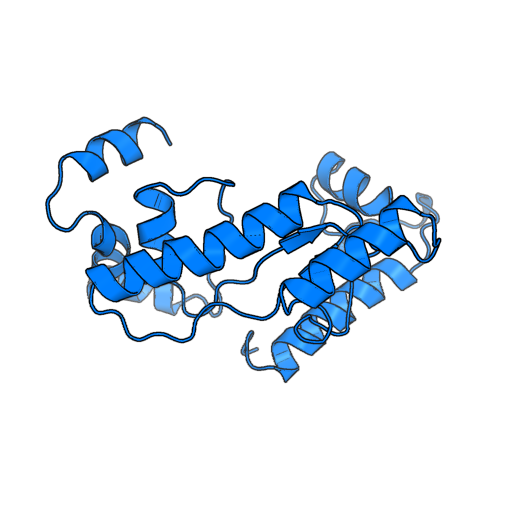G A CA 1
ATOM 759 C C . ARG A 1 96 ? 6.195 -1.408 5.484 1.00 91.12 96 ARG A C 1
ATOM 761 O O . ARG A 1 96 ? 5.725 -0.291 5.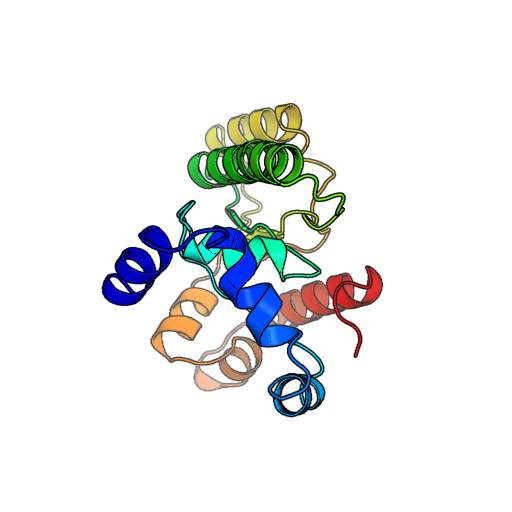245 1.00 91.12 96 ARG A O 1
ATOM 768 N N . LYS A 1 97 ? 7.403 -1.788 5.066 1.00 89.38 97 LYS A N 1
ATOM 769 C CA . LYS A 1 97 ? 8.249 -0.965 4.198 1.00 89.38 97 LYS A CA 1
ATOM 770 C C . LYS A 1 97 ? 7.481 -0.600 2.919 1.00 89.38 97 LYS A C 1
ATOM 772 O O . LYS A 1 97 ? 6.810 -1.459 2.352 1.00 89.38 97 LYS A O 1
ATOM 777 N N . PRO A 1 98 ? 7.538 0.651 2.438 1.00 91.19 98 PRO A N 1
ATOM 778 C CA . PRO A 1 98 ? 6.947 1.008 1.161 1.00 91.19 98 PRO A CA 1
ATOM 779 C C . PRO A 1 98 ? 7.597 0.304 -0.032 1.00 91.19 98 PRO A C 1
ATOM 781 O O . PRO A 1 98 ? 8.817 0.147 -0.117 1.00 91.19 98 PRO A O 1
ATOM 784 N N . VAL A 1 99 ? 6.755 -0.003 -1.012 1.00 91.31 99 VAL A N 1
ATOM 785 C CA . VAL A 1 99 ? 7.144 -0.469 -2.344 1.00 91.31 99 VAL A CA 1
ATOM 786 C C . VAL A 1 99 ? 7.353 0.741 -3.235 1.00 91.31 99 VAL A C 1
ATOM 788 O O . VAL A 1 99 ? 6.448 1.569 -3.397 1.00 91.31 99 VAL A O 1
ATOM 791 N N . ILE A 1 100 ? 8.533 0.840 -3.843 1.00 92.12 100 ILE A N 1
ATOM 792 C CA . ILE A 1 100 ? 8.807 1.886 -4.824 1.00 92.12 100 ILE A CA 1
ATOM 793 C C . ILE A 1 100 ? 8.342 1.422 -6.201 1.00 92.12 100 ILE A C 1
ATOM 795 O O . ILE A 1 100 ? 8.807 0.411 -6.725 1.00 92.12 100 ILE A 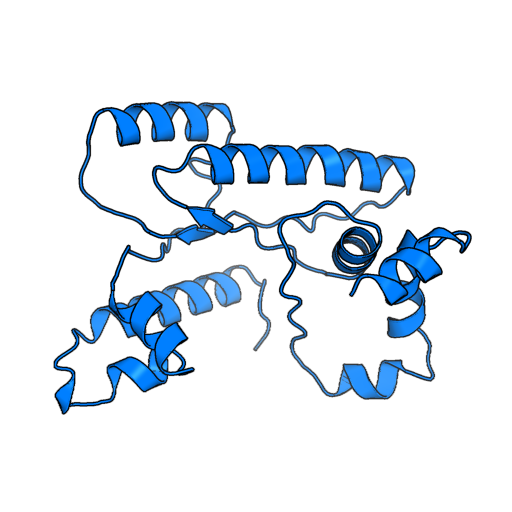O 1
ATOM 799 N N . THR A 1 101 ? 7.449 2.193 -6.815 1.00 92.50 101 THR A N 1
ATOM 800 C CA . THR A 1 101 ? 6.922 1.914 -8.156 1.00 92.50 101 THR A CA 1
ATOM 801 C C . THR A 1 101 ? 7.250 3.033 -9.133 1.00 92.50 101 THR A C 1
ATOM 803 O O . THR A 1 101 ? 7.644 4.134 -8.746 1.00 92.50 101 THR A O 1
ATOM 806 N N . LYS A 1 102 ? 7.091 2.759 -10.433 1.00 91.88 102 LYS A N 1
ATOM 807 C CA . LYS A 1 102 ? 7.462 3.677 -11.522 1.00 91.88 102 LYS A CA 1
ATOM 808 C C . LYS A 1 102 ? 8.917 4.144 -11.424 1.00 91.88 102 LYS A C 1
ATOM 810 O O . LYS A 1 102 ? 9.227 5.278 -11.785 1.00 91.88 102 LYS A O 1
ATOM 815 N N . PHE A 1 103 ? 9.799 3.274 -10.938 1.00 91.06 103 PHE A N 1
ATOM 816 C CA . PHE A 1 103 ? 11.215 3.575 -10.814 1.00 91.06 103 PHE A CA 1
ATOM 817 C C . PHE A 1 103 ? 11.826 3.869 -12.191 1.00 91.06 103 PHE A C 1
ATOM 819 O O . PHE A 1 103 ? 11.573 3.160 -13.169 1.00 91.06 103 PHE A O 1
ATOM 826 N N . GLU A 1 104 ? 12.633 4.924 -12.261 1.00 88.25 104 GLU A N 1
ATOM 827 C CA . GLU A 1 104 ? 13.392 5.317 -13.445 1.00 88.25 104 GLU A CA 1
ATOM 828 C C . GLU A 1 104 ? 14.836 5.585 -13.012 1.00 88.25 104 GLU A C 1
ATOM 830 O O . GLU A 1 104 ? 15.077 6.355 -12.088 1.00 88.25 104 GLU A O 1
ATOM 835 N N . LYS A 1 105 ? 15.812 4.987 -13.706 1.00 84.00 105 LYS A N 1
ATOM 836 C CA . LYS A 1 105 ? 17.243 5.178 -13.400 1.00 84.00 105 LYS A CA 1
ATOM 837 C C . LYS A 1 105 ? 17.737 6.600 -13.703 1.00 84.00 105 LYS A C 1
ATOM 839 O O . LYS A 1 105 ? 18.814 6.991 -13.264 1.00 84.00 105 LYS A O 1
ATOM 844 N N . GLN A 1 106 ? 16.998 7.355 -14.513 1.00 82.38 106 GLN A N 1
ATOM 845 C CA . GLN A 1 106 ? 17.432 8.668 -14.965 1.00 82.38 106 GLN A CA 1
ATOM 846 C C . GLN A 1 106 ? 17.355 9.691 -13.829 1.00 82.38 106 GLN A C 1
ATOM 848 O O . GLN A 1 106 ? 16.276 10.038 -13.350 1.00 82.38 106 GLN A O 1
ATOM 853 N N . GLU A 1 107 ? 18.506 10.242 -13.459 1.00 80.25 107 GLU A N 1
ATOM 854 C CA . GLU A 1 107 ? 18.568 11.346 -12.513 1.00 80.25 107 GLU A CA 1
ATOM 855 C C . GLU A 1 107 ? 18.314 12.684 -13.210 1.00 80.25 107 GLU A C 1
ATOM 857 O O . GLU A 1 107 ? 18.954 13.047 -14.197 1.00 80.25 107 GLU A O 1
ATOM 862 N N . ASN A 1 108 ? 17.390 13.457 -12.652 1.00 87.94 108 ASN A N 1
ATOM 863 C CA . ASN A 1 108 ? 17.187 14.862 -12.977 1.00 87.94 108 ASN A CA 1
ATOM 864 C C . ASN A 1 108 ? 16.965 15.652 -11.677 1.00 87.94 108 ASN A C 1
ATOM 866 O O . ASN A 1 108 ? 16.824 15.066 -10.602 1.00 87.94 108 ASN A O 1
ATOM 870 N N . ASN A 1 109 ? 16.916 16.983 -11.757 1.00 89.69 109 ASN A N 1
ATOM 871 C CA . ASN A 1 109 ? 16.775 17.830 -10.565 1.00 89.69 109 ASN A CA 1
ATOM 872 C C . ASN A 1 109 ? 15.518 17.501 -9.743 1.00 89.69 109 ASN A C 1
ATOM 874 O O . ASN A 1 109 ? 15.571 17.504 -8.517 1.00 89.69 109 ASN A O 1
ATOM 878 N N . LYS A 1 110 ? 14.408 17.143 -10.401 1.00 88.31 110 LYS A N 1
ATOM 879 C CA . LYS A 1 110 ? 13.171 16.740 -9.721 1.00 88.31 110 LYS A CA 1
ATOM 880 C C . LYS A 1 110 ? 13.372 15.459 -8.905 1.00 88.31 110 LYS A C 1
ATOM 882 O O . LYS A 1 110 ? 12.895 15.395 -7.776 1.00 88.31 110 LYS A O 1
ATOM 887 N N . ILE A 1 111 ? 14.067 14.466 -9.463 1.00 91.12 111 ILE A N 1
ATOM 888 C CA . ILE A 1 111 ? 14.396 13.216 -8.766 1.00 91.12 111 ILE A CA 1
ATOM 889 C C . ILE A 1 111 ? 15.343 13.470 -7.592 1.00 91.12 111 ILE A C 1
ATOM 891 O O . ILE A 1 111 ? 15.095 12.954 -6.509 1.00 91.12 111 ILE A O 1
ATOM 895 N N . LYS A 1 112 ? 16.367 14.316 -7.762 1.00 90.31 112 LYS A N 1
ATOM 896 C CA . LYS A 1 112 ? 17.295 14.671 -6.672 1.00 90.31 112 LYS A CA 1
ATOM 897 C C . LYS A 1 112 ? 16.567 15.291 -5.482 1.00 90.31 112 LYS A C 1
ATOM 899 O O . LYS A 1 112 ? 16.686 14.798 -4.366 1.00 90.31 112 LYS A O 1
ATOM 904 N N . MET A 1 113 ? 15.724 16.288 -5.738 1.00 90.31 113 MET A N 1
ATOM 905 C CA . MET A 1 113 ? 14.905 16.905 -4.693 1.00 90.31 113 MET A CA 1
ATOM 906 C C . MET A 1 113 ? 13.914 15.905 -4.060 1.00 90.31 113 MET A C 1
ATOM 908 O O . MET A 1 113 ? 13.631 15.966 -2.863 1.00 90.31 113 MET A O 1
ATOM 912 N N . TRP A 1 114 ? 13.387 14.954 -4.843 1.00 92.62 114 TRP A N 1
ATOM 913 C CA . TRP A 1 114 ? 12.505 13.913 -4.313 1.00 92.62 114 TRP A CA 1
ATOM 914 C C . TRP A 1 114 ? 13.260 12.966 -3.375 1.00 92.62 114 TRP A C 1
ATOM 916 O O . TRP A 1 114 ? 12.744 12.657 -2.304 1.00 92.62 114 TRP A O 1
ATOM 926 N N . LEU A 1 115 ? 14.481 12.556 -3.736 1.00 91.25 115 LEU A N 1
ATOM 927 C CA . LEU A 1 115 ? 15.353 11.725 -2.900 1.00 91.25 115 LEU A CA 1
ATOM 928 C C . LEU A 1 115 ? 15.715 12.430 -1.589 1.00 91.25 115 LEU A C 1
ATOM 930 O O . LEU A 1 115 ? 15.646 11.811 -0.531 1.00 91.25 115 LEU A O 1
ATOM 934 N N . GLU A 1 116 ? 16.029 13.728 -1.635 1.00 91.62 116 GLU A N 1
ATOM 935 C CA . GLU A 1 116 ? 16.268 14.540 -0.434 1.00 91.62 116 GLU A CA 1
ATOM 936 C C . GLU A 1 116 ? 15.049 14.532 0.496 1.00 91.62 116 GLU A C 1
ATOM 938 O O . GLU A 1 116 ? 15.173 14.278 1.696 1.00 91.62 116 GLU A O 1
ATOM 943 N N . CYS A 1 117 ? 13.854 14.742 -0.060 1.00 90.75 117 CYS A N 1
ATOM 944 C CA . CYS A 1 117 ? 12.615 14.719 0.710 1.00 90.75 117 CYS A CA 1
ATOM 945 C C . CYS A 1 117 ? 12.317 13.318 1.270 1.00 90.75 117 CYS A C 1
ATOM 947 O O . CYS A 1 117 ? 11.947 13.180 2.436 1.00 90.75 117 CYS A O 1
ATOM 949 N N . ALA A 1 118 ? 12.502 12.270 0.465 1.00 90.56 118 ALA A N 1
ATOM 950 C CA . ALA A 1 118 ? 12.316 10.886 0.889 1.00 90.56 118 ALA A CA 1
ATOM 951 C C . ALA A 1 118 ? 13.279 10.507 2.022 1.00 90.56 118 ALA A C 1
ATOM 953 O O . ALA A 1 118 ? 12.873 9.827 2.964 1.00 90.56 118 ALA A O 1
ATOM 954 N N . ASN A 1 119 ? 14.519 10.998 1.971 1.00 90.75 119 ASN A N 1
ATOM 955 C CA . ASN A 1 119 ? 15.513 10.789 3.016 1.00 90.75 119 ASN A CA 1
ATOM 956 C C . ASN A 1 119 ? 15.116 11.493 4.321 1.00 90.75 119 ASN A C 1
ATOM 958 O O . ASN A 1 119 ? 15.097 10.869 5.376 1.00 90.75 119 ASN A O 1
ATOM 962 N N . GLN A 1 120 ? 14.696 12.762 4.251 1.00 88.44 120 GLN A N 1
ATOM 963 C CA . GLN A 1 120 ? 14.193 13.506 5.419 1.00 88.44 120 GLN A CA 1
ATOM 964 C C . GLN A 1 120 ? 12.988 12.828 6.085 1.00 88.44 120 GLN A C 1
ATOM 966 O O . GLN A 1 120 ? 12.775 12.965 7.286 1.00 88.44 120 GLN A O 1
ATOM 971 N N . LYS A 1 121 ? 12.192 12.104 5.297 1.00 84.19 121 LYS A N 1
ATOM 972 C CA . LYS A 1 121 ? 11.005 11.369 5.745 1.00 84.19 121 LYS A CA 1
ATOM 973 C C . LYS A 1 121 ? 11.309 9.933 6.182 1.00 84.19 121 LYS A C 1
ATOM 975 O O . LYS A 1 121 ? 10.374 9.191 6.465 1.00 84.19 121 LYS A O 1
ATOM 980 N N . GLY A 1 122 ? 12.584 9.537 6.218 1.00 83.94 122 GLY A N 1
ATOM 981 C CA . GLY A 1 122 ? 13.014 8.205 6.645 1.00 83.94 122 GLY A CA 1
ATOM 982 C C . GLY A 1 122 ? 12.552 7.074 5.724 1.00 83.94 122 GLY A C 1
ATOM 983 O O . GLY A 1 122 ? 12.413 5.945 6.177 1.00 83.94 122 GLY A O 1
ATOM 984 N N . ILE A 1 123 ? 12.262 7.368 4.452 1.00 83.75 123 ILE A N 1
ATOM 985 C CA . ILE A 1 123 ? 11.879 6.342 3.471 1.00 83.75 123 ILE A CA 1
ATOM 986 C C . ILE A 1 123 ? 13.116 5.707 2.848 1.00 83.75 123 ILE A C 1
ATOM 988 O O . ILE A 1 123 ? 13.139 4.506 2.611 1.00 83.75 123 ILE A O 1
ATOM 992 N N . ILE A 1 124 ? 14.157 6.496 2.579 1.00 81.06 124 ILE A N 1
ATOM 993 C CA . ILE A 1 124 ? 15.398 5.957 2.020 1.00 81.06 124 ILE A CA 1
ATOM 994 C C . ILE A 1 124 ? 16.024 4.991 3.033 1.00 81.06 124 ILE A C 1
ATOM 996 O O . ILE A 1 124 ? 16.250 5.359 4.182 1.00 81.06 124 ILE A O 1
ATOM 1000 N N . GLY A 1 125 ? 16.274 3.752 2.602 1.00 77.50 125 GLY A N 1
ATOM 1001 C CA . GLY A 1 125 ? 16.747 2.665 3.468 1.00 77.50 125 GLY A CA 1
ATOM 1002 C C . GLY A 1 125 ? 15.638 1.920 4.222 1.00 77.50 125 GLY A C 1
ATOM 1003 O O . GLY A 1 125 ? 15.917 0.897 4.837 1.00 77.50 125 GLY A O 1
ATOM 1004 N N . ASN A 1 126 ? 14.392 2.388 4.133 1.00 81.88 126 ASN A N 1
ATOM 1005 C CA . ASN A 1 126 ? 13.200 1.741 4.677 1.00 81.88 126 ASN A CA 1
ATOM 1006 C C . ASN A 1 126 ? 12.216 1.396 3.547 1.00 81.88 126 ASN A C 1
ATOM 1008 O O . ASN A 1 126 ? 11.035 1.711 3.617 1.00 81.88 126 ASN A O 1
ATOM 1012 N N . THR A 1 127 ? 12.714 0.814 2.461 1.00 82.62 127 THR A N 1
ATOM 1013 C CA . THR A 1 127 ? 11.911 0.298 1.343 1.00 82.62 127 THR A CA 1
ATOM 1014 C C . THR A 1 127 ? 12.268 -1.160 1.124 1.00 82.62 127 THR A C 1
ATOM 1016 O O . THR A 1 127 ? 13.334 -1.603 1.559 1.00 82.62 127 THR A O 1
ATOM 1019 N N . PHE A 1 128 ? 11.428 -1.874 0.382 1.00 80.38 128 PHE A N 1
ATOM 1020 C CA . PHE A 1 128 ? 11.893 -3.089 -0.279 1.00 80.38 128 PHE A CA 1
ATOM 1021 C C . PHE A 1 128 ? 13.075 -2.770 -1.201 1.00 80.38 128 PHE A C 1
ATOM 1023 O O . PHE A 1 128 ? 13.200 -1.659 -1.740 1.00 80.38 128 PHE A O 1
ATOM 1030 N N . LYS A 1 129 ? 13.976 -3.738 -1.328 1.00 84.88 129 LYS A N 1
ATOM 1031 C CA . LYS A 1 129 ? 15.127 -3.716 -2.223 1.00 84.88 129 LYS A CA 1
ATOM 1032 C C . LYS A 1 129 ? 14.655 -3.724 -3.668 1.00 84.88 129 LYS A C 1
ATOM 1034 O O . LYS A 1 129 ? 15.204 -2.979 -4.483 1.00 84.88 129 LYS A O 1
ATOM 1039 N N . GLN A 1 130 ? 13.653 -4.542 -3.975 1.00 87.38 130 GLN A N 1
ATOM 1040 C CA . GLN A 1 130 ? 13.075 -4.611 -5.303 1.00 87.38 130 GLN A CA 1
ATOM 1041 C C . GLN A 1 130 ? 12.098 -3.461 -5.544 1.00 87.38 130 GLN A C 1
ATOM 1043 O O . GLN A 1 130 ? 11.352 -3.015 -4.671 1.00 87.38 130 GLN A O 1
ATOM 1048 N N . THR A 1 131 ? 12.132 -2.943 -6.770 1.00 88.19 131 THR A N 1
ATOM 1049 C CA . THR A 1 131 ? 11.297 -1.820 -7.207 1.00 88.19 131 THR A CA 1
ATOM 1050 C C . THR A 1 131 ? 10.574 -2.193 -8.487 1.00 88.19 131 THR A C 1
ATOM 1052 O O . THR A 1 131 ? 11.105 -2.934 -9.312 1.00 88.19 131 THR A O 1
ATOM 1055 N N . MET A 1 132 ? 9.387 -1.632 -8.702 1.00 90.31 132 MET A N 1
ATOM 1056 C CA . MET A 1 132 ? 8.700 -1.776 -9.983 1.00 90.31 132 MET A CA 1
ATOM 1057 C C . MET A 1 132 ? 9.138 -0.650 -10.914 1.00 90.31 132 MET A C 1
ATOM 1059 O O . MET A 1 132 ? 8.817 0.524 -10.680 1.00 90.31 132 MET A O 1
ATOM 1063 N N . ARG A 1 133 ? 9.844 -0.986 -11.998 1.00 90.50 133 ARG A N 1
ATOM 1064 C CA . ARG A 1 133 ? 10.237 0.008 -13.006 1.00 90.50 133 ARG A CA 1
ATOM 1065 C C . ARG A 1 133 ? 9.020 0.650 -13.668 1.00 90.50 133 ARG A C 1
ATOM 1067 O O . ARG A 1 133 ? 7.947 0.058 -13.779 1.00 90.50 133 ARG A O 1
ATOM 1074 N N . LYS A 1 134 ? 9.180 1.863 -14.182 1.00 90.69 134 LYS A N 1
ATOM 1075 C CA . LYS A 1 134 ? 8.163 2.450 -15.057 1.00 90.69 134 LYS A CA 1
ATOM 1076 C C . LYS A 1 134 ? 8.146 1.705 -16.390 1.00 90.69 134 LYS A C 1
ATOM 1078 O O . LYS A 1 134 ? 9.170 1.604 -17.062 1.00 90.69 134 LYS A O 1
ATOM 1083 N N . SER A 1 135 ? 6.982 1.193 -16.777 1.00 90.31 135 SER A N 1
ATOM 1084 C CA . SER A 1 135 ? 6.828 0.434 -18.014 1.00 90.31 135 SER A CA 1
ATOM 1085 C C . SER A 1 135 ? 5.415 0.547 -18.566 1.00 90.31 135 SER A C 1
ATOM 1087 O O . SER A 1 135 ? 4.441 0.362 -17.838 1.00 90.31 135 SER A O 1
ATOM 1089 N N . VAL A 1 136 ? 5.318 0.760 -19.880 1.00 90.00 136 VAL A N 1
ATOM 1090 C CA . VAL A 1 136 ? 4.052 0.714 -20.630 1.00 90.00 136 VAL A CA 1
ATOM 1091 C C . VAL A 1 136 ? 3.402 -0.670 -20.576 1.00 90.00 136 VAL A C 1
ATOM 1093 O O . VAL A 1 136 ? 2.213 -0.813 -20.830 1.00 90.00 136 VAL A O 1
ATOM 1096 N N . HIS A 1 137 ? 4.161 -1.719 -20.252 1.00 91.31 137 HIS A N 1
ATOM 1097 C CA . HIS A 1 137 ? 3.622 -3.072 -20.147 1.00 91.31 137 HIS A CA 1
ATOM 1098 C C . HIS A 1 137 ? 2.683 -3.222 -18.947 1.00 91.31 137 HIS A C 1
ATOM 1100 O O . HIS A 1 137 ? 1.656 -3.867 -19.104 1.00 91.31 137 HIS A O 1
ATOM 1106 N N . TYR A 1 138 ? 2.950 -2.561 -17.813 1.00 91.00 138 TYR A N 1
ATOM 1107 C CA . TYR A 1 138 ? 2.016 -2.542 -16.680 1.00 91.00 138 TYR A CA 1
ATOM 1108 C C . TYR A 1 138 ? 0.706 -1.828 -17.032 1.00 91.00 138 TYR A C 1
ATOM 1110 O O . TYR A 1 138 ? -0.371 -2.292 -16.678 1.00 91.00 138 TYR A O 1
ATOM 1118 N N . GLU A 1 139 ? 0.784 -0.726 -17.780 1.00 91.00 139 GLU A N 1
ATOM 1119 C CA . GLU A 1 139 ? -0.404 -0.003 -18.252 1.00 91.00 139 GLU A CA 1
ATOM 1120 C C . GLU A 1 139 ? -1.225 -0.868 -19.217 1.00 91.00 139 GLU A C 1
ATOM 1122 O O . GLU A 1 139 ? -2.445 -0.951 -19.097 1.00 91.00 139 GLU A O 1
ATOM 1127 N N . ASN A 1 140 ? -0.556 -1.589 -20.119 1.00 91.88 140 ASN A N 1
ATOM 1128 C CA . ASN A 1 140 ? -1.216 -2.533 -21.014 1.00 91.88 140 ASN A CA 1
ATOM 1129 C C . ASN A 1 140 ? -1.841 -3.717 -20.264 1.00 91.88 140 ASN A C 1
ATOM 1131 O O . ASN A 1 140 ? -2.956 -4.096 -20.595 1.00 91.88 140 ASN A O 1
ATOM 1135 N N . CYS A 1 141 ? -1.181 -4.269 -19.242 1.00 91.81 141 CYS A N 1
ATOM 1136 C CA . CYS A 1 141 ? -1.751 -5.328 -18.397 1.00 91.81 141 CYS A CA 1
ATOM 1137 C C . CYS A 1 141 ? -3.118 -4.922 -17.834 1.00 91.81 141 CYS A C 1
ATOM 1139 O O . CYS A 1 141 ? -4.072 -5.690 -17.912 1.00 91.81 141 CYS A O 1
ATOM 1141 N N . ILE A 1 142 ? -3.231 -3.680 -17.347 1.00 90.19 142 ILE A N 1
ATOM 1142 C CA . ILE A 1 142 ? -4.495 -3.122 -16.849 1.00 90.19 142 ILE A CA 1
ATOM 1143 C C . ILE A 1 142 ? -5.532 -3.044 -17.976 1.00 90.19 142 ILE A C 1
ATOM 1145 O O . ILE A 1 142 ? -6.675 -3.448 -17.783 1.00 90.19 142 ILE A O 1
ATOM 1149 N N . LEU A 1 143 ? -5.139 -2.558 -19.159 1.00 92.50 143 LEU A N 1
ATOM 1150 C CA . LEU A 1 143 ? -6.037 -2.442 -20.316 1.00 92.50 143 LEU A CA 1
ATOM 1151 C C . LEU A 1 143 ? -6.564 -3.799 -20.801 1.00 92.50 143 LEU A C 1
ATOM 1153 O O . LEU A 1 143 ? -7.727 -3.893 -21.187 1.00 92.50 143 LEU A O 1
ATOM 1157 N N . TYR A 1 144 ? -5.725 -4.835 -20.782 1.00 92.06 144 TYR A N 1
ATOM 1158 C CA . TYR A 1 144 ? -6.105 -6.190 -21.187 1.00 92.06 144 TYR A CA 1
ATOM 1159 C C . TYR A 1 144 ? -6.708 -7.018 -20.046 1.00 92.06 144 TYR A C 1
ATOM 1161 O O . TYR A 1 144 ? -7.181 -8.121 -20.301 1.00 92.06 144 TYR A O 1
ATOM 1169 N N . ASN A 1 145 ? -6.735 -6.490 -18.818 1.00 93.25 145 ASN A N 1
ATOM 1170 C CA . ASN A 1 145 ? -7.136 -7.214 -17.611 1.00 93.25 145 ASN A CA 1
ATOM 1171 C C . ASN A 1 145 ? -6.362 -8.538 -17.435 1.00 93.25 145 ASN A C 1
ATOM 1173 O O . ASN A 1 145 ? -6.933 -9.589 -17.148 1.00 93.25 145 ASN A O 1
ATOM 1177 N N . GLU A 1 146 ? -5.048 -8.479 -17.644 1.00 92.38 146 GLU A N 1
ATOM 1178 C CA . GLU A 1 146 ? -4.134 -9.618 -17.555 1.00 92.38 146 GLU A CA 1
ATOM 1179 C C . GLU A 1 146 ? -3.056 -9.339 -16.504 1.00 92.38 146 GLU A C 1
ATOM 1181 O O . GLU A 1 146 ? -2.527 -8.230 -16.420 1.00 92.38 146 GLU A O 1
ATOM 1186 N N . ALA A 1 147 ? -2.681 -10.352 -15.721 1.00 90.62 147 ALA A N 1
ATOM 1187 C CA . ALA A 1 147 ? -1.514 -10.256 -14.851 1.00 90.62 147 ALA A CA 1
ATOM 1188 C C . ALA A 1 147 ? -0.231 -10.137 -15.688 1.00 90.62 147 ALA A C 1
ATOM 1190 O O . ALA A 1 147 ? -0.121 -10.745 -16.754 1.00 90.62 147 ALA A O 1
ATOM 1191 N N . ILE A 1 148 ? 0.775 -9.415 -15.183 1.00 89.94 148 ILE A N 1
ATOM 1192 C CA . ILE A 1 148 ? 2.062 -9.245 -15.880 1.00 89.94 148 ILE A CA 1
ATOM 1193 C C . ILE A 1 148 ? 2.729 -10.586 -16.217 1.00 89.94 148 ILE A C 1
ATOM 1195 O O . ILE A 1 148 ? 3.288 -10.723 -17.302 1.00 89.94 148 ILE A O 1
ATOM 1199 N N . SER A 1 149 ? 2.594 -11.588 -15.343 1.00 88.75 149 SER A N 1
ATOM 1200 C CA . SER A 1 149 ? 3.106 -12.951 -15.531 1.00 88.75 149 SER A CA 1
ATOM 1201 C C . SER A 1 149 ? 2.536 -13.650 -16.766 1.00 88.75 149 SER A C 1
ATOM 1203 O O . SER A 1 149 ? 3.249 -14.400 -17.428 1.00 88.75 149 SER A O 1
ATOM 1205 N N . GLU A 1 150 ? 1.275 -13.389 -17.109 1.00 89.88 150 GLU A N 1
ATOM 1206 C CA . GLU A 1 150 ? 0.642 -13.913 -18.322 1.00 89.88 150 GLU A CA 1
ATOM 1207 C C . GLU A 1 150 ? 0.881 -12.983 -19.510 1.00 89.88 150 GLU A C 1
ATOM 1209 O O . GLU A 1 150 ? 1.178 -13.435 -20.619 1.00 89.88 150 GLU A O 1
ATOM 1214 N N . TYR A 1 151 ? 0.856 -11.671 -19.267 1.00 89.75 151 TYR A N 1
ATOM 1215 C CA . TYR A 1 151 ? 1.023 -10.656 -20.297 1.00 89.75 151 TYR A CA 1
ATOM 1216 C C . TYR A 1 151 ? 2.355 -10.797 -21.050 1.00 89.75 151 TYR A C 1
ATOM 1218 O O . TYR A 1 151 ? 2.385 -10.640 -22.276 1.00 89.75 151 TYR A O 1
ATOM 1226 N N . VAL A 1 152 ? 3.443 -11.121 -20.336 1.00 89.06 152 VAL A N 1
ATOM 1227 C CA . VAL A 1 152 ? 4.796 -11.286 -20.902 1.00 89.06 152 VAL A CA 1
ATOM 1228 C C . VAL A 1 152 ? 4.989 -12.580 -21.698 1.00 89.06 152 VAL A C 1
ATOM 1230 O O . VAL A 1 152 ? 5.920 -12.656 -22.498 1.00 89.06 152 VAL A O 1
ATOM 1233 N N . LYS A 1 153 ? 4.123 -13.590 -21.530 1.00 87.31 153 LYS A N 1
ATOM 1234 C CA . LYS A 1 153 ? 4.237 -14.885 -22.232 1.00 87.31 153 LYS A CA 1
ATOM 1235 C C . LYS A 1 153 ? 3.773 -14.821 -23.691 1.00 87.31 153 LYS A C 1
ATOM 1237 O O . LYS A 1 153 ? 4.099 -15.710 -24.480 1.00 87.31 153 LYS A O 1
ATOM 1242 N N . VAL A 1 154 ? 3.026 -13.783 -24.070 1.00 86.62 154 VAL A N 1
ATOM 1243 C CA . VAL A 1 154 ? 2.478 -13.622 -25.425 1.00 86.62 154 VAL A CA 1
ATOM 1244 C C . VAL A 1 154 ? 3.587 -13.224 -26.406 1.00 86.62 154 VAL A C 1
ATOM 1246 O O . VAL A 1 154 ? 4.074 -12.089 -26.404 1.00 86.62 154 VAL A O 1
ATOM 1249 N N . LYS A 1 155 ? 3.985 -14.167 -27.270 1.00 79.50 155 LYS A N 1
ATOM 1250 C CA . LYS A 1 155 ? 5.146 -14.044 -28.175 1.00 79.50 155 LYS A CA 1
ATOM 1251 C C . LYS A 1 155 ? 5.050 -12.847 -29.122 1.00 79.50 155 LYS A C 1
ATOM 1253 O O . LYS A 1 155 ? 6.055 -12.192 -29.400 1.00 79.50 155 LYS A O 1
ATOM 1258 N N . GLU A 1 156 ? 3.850 -12.539 -29.599 1.00 84.56 156 GLU A N 1
ATOM 1259 C CA . GLU A 1 156 ? 3.573 -11.466 -30.556 1.00 84.56 156 GLU A CA 1
ATOM 1260 C C . GLU A 1 156 ? 3.901 -10.083 -29.984 1.00 84.56 156 GLU A C 1
ATOM 1262 O O . GLU A 1 156 ? 4.255 -9.172 -30.734 1.00 84.56 156 GLU A O 1
ATOM 1267 N N . ARG A 1 157 ? 3.839 -9.929 -28.653 1.00 81.38 157 ARG A N 1
ATOM 1268 C CA . ARG A 1 157 ? 4.070 -8.651 -27.967 1.00 81.38 157 ARG A CA 1
ATOM 1269 C C . ARG A 1 157 ? 5.558 -8.285 -27.865 1.00 81.38 157 ARG A C 1
ATOM 1271 O O . ARG A 1 157 ? 5.862 -7.134 -27.560 1.00 81.38 157 ARG A O 1
ATOM 1278 N N . LYS A 1 158 ? 6.480 -9.224 -28.148 1.00 79.75 158 LYS A N 1
ATOM 1279 C CA . LYS A 1 158 ? 7.950 -9.026 -28.155 1.00 79.75 158 LYS A CA 1
ATOM 1280 C C . LYS A 1 158 ? 8.480 -8.304 -26.904 1.00 79.75 158 LYS A C 1
ATOM 1282 O O . LYS A 1 158 ? 9.331 -7.418 -26.995 1.00 79.75 158 LYS A O 1
ATOM 1287 N N . ILE A 1 159 ? 7.949 -8.663 -25.740 1.00 81.56 159 ILE A N 1
ATOM 1288 C CA . ILE A 1 159 ? 8.296 -8.041 -24.459 1.00 81.56 159 ILE A CA 1
ATOM 1289 C C . ILE A 1 159 ? 9.592 -8.666 -23.938 1.00 81.56 159 ILE A C 1
ATOM 1291 O O . ILE A 1 159 ? 9.833 -9.858 -24.127 1.00 81.56 159 ILE A O 1
ATOM 1295 N N . LYS A 1 160 ? 10.438 -7.868 -23.281 1.00 71.00 160 LYS A N 1
ATOM 1296 C CA . LYS A 1 160 ? 11.582 -8.412 -22.544 1.00 71.00 160 LYS A CA 1
ATOM 1297 C C . LYS A 1 160 ? 11.073 -9.189 -21.330 1.00 71.00 160 LYS A C 1
ATOM 1299 O O . LYS A 1 160 ? 10.251 -8.677 -20.578 1.00 71.00 160 LYS A O 1
ATOM 1304 N N . THR A 1 161 ? 11.565 -10.407 -21.137 1.00 68.94 161 THR A N 1
ATOM 1305 C CA . THR A 1 161 ? 11.124 -11.289 -20.046 1.00 68.94 161 THR A CA 1
ATOM 1306 C C . THR A 1 161 ? 11.500 -10.766 -18.656 1.00 68.94 161 THR A C 1
ATOM 1308 O O . THR A 1 161 ? 10.840 -11.126 -17.689 1.00 68.94 161 THR A O 1
ATOM 1311 N N . ASP A 1 162 ? 12.470 -9.845 -18.566 1.00 81.56 162 ASP A N 1
ATOM 1312 C CA . ASP A 1 162 ? 13.003 -9.319 -17.302 1.00 81.56 162 ASP A CA 1
ATOM 1313 C C . ASP A 1 162 ? 11.954 -8.617 -16.425 1.00 81.56 162 ASP A C 1
ATOM 1315 O O . ASP A 1 162 ? 12.082 -8.614 -15.209 1.00 81.56 162 ASP A O 1
ATOM 1319 N N . ILE A 1 163 ? 10.892 -8.050 -17.008 1.00 84.44 163 ILE A N 1
ATOM 1320 C CA . ILE A 1 163 ? 9.828 -7.399 -16.226 1.00 84.44 163 ILE A CA 1
ATOM 1321 C C . ILE A 1 163 ? 8.948 -8.392 -15.451 1.00 84.44 163 ILE A C 1
ATOM 1323 O O . ILE A 1 163 ? 8.386 -8.033 -14.421 1.00 84.44 163 ILE A O 1
ATOM 1327 N N . GLY A 1 164 ? 8.802 -9.624 -15.952 1.00 81.62 164 GLY A N 1
ATOM 1328 C CA . GLY A 1 164 ? 8.119 -10.687 -15.214 1.00 81.62 164 GLY A CA 1
ATOM 1329 C C . GLY A 1 164 ? 8.958 -11.125 -14.018 1.00 81.62 164 GLY A C 1
ATOM 1330 O O . GLY A 1 164 ? 8.441 -11.206 -12.906 1.00 81.62 164 GLY A O 1
ATOM 1331 N N . ASP A 1 165 ? 10.261 -11.297 -14.252 1.00 85.94 165 ASP A N 1
ATOM 1332 C CA . ASP A 1 165 ? 11.234 -11.689 -13.232 1.00 85.94 165 ASP A CA 1
ATOM 1333 C C . ASP A 1 165 ? 11.301 -10.657 -12.089 1.00 85.94 165 ASP A C 1
ATOM 1335 O O . ASP A 1 165 ? 11.295 -11.040 -10.927 1.00 85.94 165 ASP A O 1
ATOM 1339 N N . GLU A 1 166 ? 11.239 -9.350 -12.385 1.00 86.81 166 GLU A N 1
ATOM 1340 C CA . GLU A 1 166 ? 11.205 -8.289 -11.356 1.00 86.81 166 GLU A CA 1
ATOM 1341 C C . GLU A 1 166 ? 10.046 -8.424 -10.360 1.00 86.81 166 GLU A C 1
ATOM 1343 O O . GLU A 1 166 ? 10.193 -8.109 -9.178 1.00 86.81 166 GLU A O 1
ATOM 1348 N N . ILE A 1 167 ? 8.877 -8.858 -10.833 1.00 86.19 167 ILE A N 1
ATOM 1349 C CA . ILE A 1 167 ? 7.693 -9.019 -9.984 1.00 86.19 167 ILE A CA 1
ATOM 1350 C C . ILE A 1 167 ? 7.806 -10.293 -9.162 1.00 86.19 167 ILE A C 1
ATOM 1352 O O . ILE A 1 167 ? 7.468 -10.280 -7.980 1.00 86.19 167 ILE A O 1
ATOM 1356 N N . THR A 1 168 ? 8.321 -11.367 -9.757 1.00 87.75 168 THR A N 1
ATOM 1357 C CA . THR A 1 168 ? 8.654 -12.587 -9.019 1.00 87.75 168 THR A CA 1
ATOM 1358 C C . THR A 1 168 ? 9.677 -12.303 -7.923 1.00 87.75 168 THR A C 1
ATOM 1360 O O . THR A 1 168 ? 9.478 -12.728 -6.790 1.00 87.75 168 THR A O 1
ATOM 1363 N N . ASP A 1 169 ? 10.713 -11.522 -8.216 1.00 90.12 169 ASP A N 1
ATOM 1364 C CA . ASP A 1 169 ? 11.725 -11.134 -7.239 1.00 90.12 169 ASP A CA 1
ATOM 1365 C C . ASP A 1 169 ? 11.144 -10.291 -6.095 1.00 90.12 169 ASP A C 1
ATOM 1367 O O . ASP A 1 169 ? 11.509 -10.499 -4.940 1.00 90.12 169 ASP A O 1
ATOM 1371 N N . LEU A 1 170 ? 10.227 -9.363 -6.392 1.00 88.62 170 LEU A N 1
ATOM 1372 C CA . LEU A 1 170 ? 9.527 -8.580 -5.368 1.00 88.62 170 LEU A CA 1
ATOM 1373 C C . LEU A 1 170 ? 8.650 -9.470 -4.472 1.00 88.62 170 LEU A C 1
ATOM 1375 O O . LEU A 1 170 ? 8.633 -9.293 -3.258 1.00 88.62 170 LEU A O 1
ATOM 1379 N N . ILE A 1 171 ? 7.942 -10.441 -5.056 1.00 87.50 171 ILE A N 1
ATOM 1380 C CA . ILE A 1 171 ? 7.136 -11.409 -4.295 1.00 87.50 171 ILE A CA 1
ATOM 1381 C C . ILE A 1 171 ? 8.037 -12.280 -3.413 1.00 87.50 171 ILE A C 1
ATOM 1383 O O . ILE A 1 171 ? 7.720 -12.490 -2.246 1.00 87.50 171 ILE A O 1
ATOM 1387 N N . ASN A 1 172 ? 9.171 -12.749 -3.939 1.00 89.62 172 ASN A N 1
ATOM 1388 C CA . ASN A 1 172 ? 10.135 -13.528 -3.164 1.00 89.62 172 ASN A CA 1
ATOM 1389 C C . ASN A 1 172 ? 10.676 -12.724 -1.979 1.00 89.62 172 ASN A C 1
ATOM 1391 O O . ASN A 1 172 ? 10.753 -13.257 -0.879 1.00 89.62 172 ASN A O 1
ATOM 1395 N N . GLU A 1 173 ? 10.968 -11.434 -2.167 1.00 89.81 173 GLU A N 1
ATOM 1396 C CA . GLU A 1 173 ? 11.361 -10.554 -1.064 1.00 89.81 173 GLU A CA 1
ATOM 1397 C C . GLU A 1 173 ? 10.267 -10.470 0.017 1.00 89.81 173 GLU A C 1
ATOM 1399 O O . GLU A 1 173 ? 10.573 -10.501 1.206 1.00 89.81 173 GLU A O 1
ATOM 1404 N N . TYR A 1 174 ? 8.984 -10.434 -0.359 1.00 85.94 174 TYR A N 1
ATOM 1405 C CA . TYR A 1 174 ? 7.890 -10.435 0.624 1.00 85.94 174 TYR A CA 1
ATOM 1406 C C . TYR A 1 174 ? 7.798 -11.749 1.399 1.00 85.94 174 TYR A C 1
ATOM 1408 O O . TYR A 1 174 ? 7.490 -11.729 2.591 1.00 85.94 174 TYR A O 1
ATOM 1416 N N . ILE A 1 175 ? 8.059 -12.879 0.738 1.00 86.88 175 ILE A N 1
ATOM 1417 C CA . ILE A 1 175 ? 8.104 -14.197 1.382 1.00 86.88 175 ILE A CA 1
ATOM 1418 C C . ILE A 1 175 ? 9.297 -14.269 2.344 1.00 86.88 175 ILE A C 1
ATOM 1420 O O . ILE A 1 175 ? 9.141 -14.681 3.491 1.00 86.88 175 ILE A O 1
ATOM 1424 N N . GLU A 1 176 ? 10.479 -13.819 1.913 1.00 87.88 176 GLU A N 1
ATOM 1425 C CA . GLU A 1 176 ? 11.698 -13.789 2.733 1.00 87.88 176 GLU A CA 1
ATOM 1426 C C . GLU A 1 176 ? 11.551 -12.893 3.972 1.00 87.88 176 GLU A C 1
ATOM 1428 O O . GLU A 1 176 ? 12.058 -13.231 5.043 1.00 87.88 176 GLU A O 1
ATOM 1433 N N . GLU A 1 177 ? 10.829 -11.775 3.854 1.00 83.75 177 GLU A N 1
ATOM 1434 C CA . GLU A 1 177 ? 10.505 -10.896 4.984 1.00 83.75 177 GLU A CA 1
ATOM 1435 C C . GLU A 1 177 ? 9.327 -11.403 5.843 1.00 83.75 177 GLU A C 1
ATOM 1437 O O . GLU A 1 177 ? 8.978 -10.765 6.838 1.00 83.75 177 GLU A O 1
ATOM 1442 N N . GLY A 1 178 ? 8.730 -12.552 5.503 1.00 80.06 178 GLY A N 1
ATOM 1443 C CA . GLY A 1 178 ? 7.647 -13.180 6.266 1.00 80.06 178 GLY A CA 1
ATOM 1444 C C . GLY A 1 178 ? 6.292 -12.478 6.147 1.00 80.06 178 GLY A C 1
ATOM 1445 O O . GLY A 1 178 ? 5.431 -12.675 7.000 1.00 80.06 178 GLY A O 1
ATOM 1446 N N . LEU A 1 179 ? 6.100 -11.653 5.112 1.00 78.44 179 LEU A N 1
ATOM 1447 C CA . LEU A 1 179 ? 4.844 -10.938 4.839 1.00 78.44 179 LEU A CA 1
ATOM 1448 C C . LEU A 1 179 ? 3.827 -11.800 4.096 1.00 78.44 179 LEU A C 1
ATOM 1450 O O . LEU A 1 179 ? 2.626 -11.557 4.169 1.00 78.44 179 LEU A O 1
ATOM 1454 N N . ILE A 1 180 ? 4.319 -12.785 3.350 1.00 73.69 180 ILE A N 1
ATOM 1455 C CA . ILE A 1 180 ? 3.513 -13.823 2.721 1.00 73.69 180 ILE A CA 1
ATOM 1456 C C . ILE A 1 180 ? 4.056 -15.155 3.224 1.00 73.69 180 ILE A C 1
ATOM 1458 O O . ILE A 1 180 ? 5.250 -15.425 3.106 1.00 73.69 180 ILE A O 1
ATOM 1462 N N . ILE A 1 181 ? 3.174 -15.982 3.775 1.00 65.00 181 ILE A N 1
ATOM 1463 C CA . ILE A 1 181 ? 3.478 -17.364 4.133 1.00 65.00 181 ILE A CA 1
ATOM 1464 C C . ILE A 1 181 ? 2.856 -18.226 3.033 1.00 65.00 181 ILE A C 1
ATOM 1466 O O . ILE A 1 181 ? 1.652 -18.131 2.802 1.00 65.00 181 ILE A O 1
ATOM 1470 N N . VAL A 1 182 ? 3.689 -18.983 2.317 1.00 60.06 182 VAL A N 1
ATOM 1471 C CA . VAL A 1 182 ? 3.302 -19.858 1.193 1.00 60.06 182 VAL A CA 1
ATOM 1472 C C . VAL A 1 182 ? 3.581 -21.306 1.558 1.00 60.06 182 VAL A C 1
ATOM 1474 O O . VAL A 1 182 ? 4.624 -21.543 2.211 1.00 60.06 182 VAL A O 1
#

Organism: NCBI:txid1076179

pLDDT: mean 87.45, std 6.28, range [54.97, 95.0]

InterPro domains:
  IPR027417 P-loop containing nucleoside triphosphate hydrolase [G3DSA:3.40.50.300] (2-178)

Foldseek 3Di:
DVVVLVVLVVDDVSLQPLVCQCPPPVNVVVVVVDLDDDDDDDLDDGSVVSNVQLNDLADEQEAEQLDVVSVVSVLCCVVVNVVVCVVVVNDHPHYAQYAYEQDDPDDDPSRVVVVVSCVVVVNVVRHDPQHHHRDVLVVVCVVVVHDSCVSQVPVVVVDDCVNNVSVVVSVVSCVVVVVRDD

Sequence (182 aa):
MVTLELVLNTKAGKEYTLLNYLTDDKNIDVFSEYDLVLFDLNPAISVLNTNVFICCTDIIPIVNYGCYSTLTGYNLLVKTYSDIKKALRIDKDDIRKPVITKFEKQENNKIKMWLECANQKGIIGNTFKQTMRKSVHYENCILYNEAISEYVKVKERKIKTDIGDEITDLINEYIEEGLIIV

Secondary structure (DSSP, 8-state):
-HHHHHHHHTSTTGGGHHHHHHTSHHHHHHHTT-S-------SS--HHHHHHHHH-S-B--EEETT-HHHHHHHHHHHHHHHHHHHHHT-----BPPPEEESB-----HHHHHHHHHHHHTT-TTSS-S---B--HHHHHHHHHT--HHHHTT-GGG---THHHHHHHHHHHHHHHTTSS--

Radius of gyration: 18.85 Å; chains: 1; bounding box: 43×39×53 Å